Protein AF-A0AAN9MLD8-F1 (afdb_monomer_lite)

Secondary structure (DSSP, 8-state):
--SSHHHHHHHHHHHHHHHHHHHHHHHHHHHHHHHHH-----S-HHHHHHHHHHHHHHHHHHHHHHHHHHHHH-PPPP----SS-HHHHHHHHHHTTSSPPBPPPPPPTT---TT-B-TTBTT-BSS-GGG-HHHHHHHHHHHHTTSEEEEEETTEEEEEE----------

Radius of gyration: 42.46 Å; chains: 1; bounding box: 54×68×129 Å

Foldseek 3Di:
DPPPPVVVCCVVVVVVVVVVVVVVVVVVVVVVVVVVVPPPPPPPVVVVVVVVVVVVVVVVVVVVVVVVVCVVPPDPDDFDPDPDALVVCVVVCVVLVLDDQAEADPADPPADDPPADAPSYPDDRHHHVSPDPVSRVSVRVCVVVVQKDWDDDPSDIDIDGNRPDDPPDDD

pLDDT: mean 73.94, std 15.04, range [36.75, 95.88]

Organism: Phaseolus coccineus (NCBI:txid3886)

Structure (mmCIF, N/CA/C/O backbone):
data_AF-A0AAN9MLD8-F1
#
_entry.id   AF-A0AAN9MLD8-F1
#
loop_
_atom_site.group_PDB
_atom_site.id
_atom_site.type_symbol
_atom_site.label_atom_id
_atom_site.label_alt_id
_atom_site.label_comp_id
_atom_site.label_asym_id
_atom_site.label_entity_id
_atom_site.label_seq_id
_atom_site.pdbx_PDB_ins_code
_atom_site.Cartn_x
_atom_site.Cartn_y
_atom_site.Cartn_z
_atom_site.occupancy
_atom_site.B_iso_or_equiv
_atom_site.auth_seq_id
_atom_site.auth_comp_id
_atom_site.auth_asym_id
_atom_site.auth_atom_id
_atom_site.pdbx_PDB_model_num
ATOM 1 N N . MET A 1 1 ? -28.251 55.710 101.384 1.00 49.69 1 MET A N 1
ATOM 2 C CA . MET A 1 1 ? -29.111 54.601 100.917 1.00 49.69 1 MET A CA 1
ATOM 3 C C . MET A 1 1 ? -29.016 54.533 99.398 1.00 49.69 1 MET A C 1
ATOM 5 O O . MET A 1 1 ? -29.785 55.207 98.745 1.00 49.69 1 MET A O 1
ATOM 9 N N . ASN A 1 2 ? -28.018 53.836 98.846 1.00 53.38 2 ASN A N 1
ATOM 10 C CA . ASN A 1 2 ? -27.862 53.599 97.397 1.00 53.38 2 ASN A CA 1
ATOM 11 C C . ASN A 1 2 ? -26.920 52.397 97.160 1.00 53.38 2 ASN A C 1
ATOM 13 O O . ASN A 1 2 ? -25.952 52.487 96.426 1.00 53.38 2 ASN A O 1
ATOM 17 N N . GLN A 1 3 ? -27.158 51.279 97.856 1.00 56.38 3 GLN A N 1
ATOM 18 C CA . GLN A 1 3 ? -26.437 50.011 97.617 1.00 56.38 3 GLN A CA 1
ATOM 19 C C . GLN A 1 3 ? -27.383 48.848 97.260 1.00 56.38 3 GLN A C 1
ATOM 21 O O . GLN A 1 3 ? -26.958 47.704 97.172 1.00 56.38 3 GLN A O 1
ATOM 26 N N . GLY A 1 4 ? -28.680 49.123 97.063 1.00 54.88 4 GLY A N 1
ATOM 27 C CA . GLY A 1 4 ? -29.682 48.096 96.744 1.00 54.88 4 GLY A CA 1
ATOM 28 C C . GLY A 1 4 ? -29.992 47.941 95.251 1.00 54.88 4 GLY A C 1
ATOM 29 O O . GLY A 1 4 ? -30.454 46.884 94.838 1.00 54.88 4 GLY A O 1
ATOM 30 N N . TRP A 1 5 ? -29.739 48.970 94.435 1.00 48.94 5 TRP A N 1
ATOM 31 C CA . TRP A 1 5 ? -30.163 48.991 93.028 1.00 48.94 5 TRP A CA 1
ATOM 32 C C . TRP A 1 5 ? -29.147 48.349 92.067 1.00 48.94 5 TRP A C 1
ATOM 34 O O . TRP A 1 5 ? -29.565 47.692 91.113 1.00 48.94 5 TRP A O 1
ATOM 44 N N . ASP A 1 6 ? -27.841 48.426 92.351 1.00 53.59 6 ASP A N 1
ATOM 45 C CA . ASP A 1 6 ? -26.799 47.816 91.503 1.00 53.59 6 ASP A CA 1
ATOM 46 C C . ASP A 1 6 ? -26.827 46.277 91.537 1.00 53.59 6 ASP A C 1
ATOM 48 O O . ASP A 1 6 ? -26.576 45.614 90.528 1.00 53.59 6 ASP A O 1
ATOM 52 N N . ALA A 1 7 ? -27.209 45.683 92.674 1.00 56.69 7 ALA A N 1
ATOM 53 C CA . ALA A 1 7 ? -27.308 44.231 92.821 1.00 56.69 7 ALA A CA 1
ATOM 54 C C . ALA A 1 7 ? -28.485 43.633 92.025 1.00 56.69 7 ALA A C 1
ATOM 56 O O . ALA A 1 7 ? -28.366 42.550 91.451 1.00 56.69 7 ALA A O 1
ATOM 57 N N . ILE A 1 8 ? -29.615 44.343 91.938 1.00 53.41 8 ILE A N 1
ATOM 58 C CA . ILE A 1 8 ? -30.817 43.862 91.239 1.00 53.41 8 ILE A CA 1
ATOM 59 C C . ILE A 1 8 ? -30.637 43.961 89.719 1.00 53.41 8 ILE A C 1
ATOM 61 O O . ILE A 1 8 ? -30.944 43.007 89.006 1.00 53.41 8 ILE A O 1
ATOM 65 N N . VAL A 1 9 ? -30.071 45.067 89.219 1.00 54.38 9 VAL A N 1
ATOM 66 C CA . VAL A 1 9 ? -29.782 45.247 87.784 1.00 54.38 9 VAL A CA 1
ATOM 67 C C . VAL A 1 9 ? -28.763 44.211 87.302 1.00 54.38 9 VAL A C 1
ATOM 69 O O . VAL A 1 9 ? -28.989 43.569 86.278 1.00 54.38 9 VAL A O 1
ATOM 72 N N . THR A 1 10 ? -27.701 43.959 88.074 1.00 56.19 10 THR A N 1
ATOM 73 C CA . THR A 1 10 ? -26.685 42.950 87.722 1.00 56.19 10 THR A CA 1
ATOM 74 C C . THR A 1 10 ? -27.263 41.531 87.701 1.00 56.19 10 THR A C 1
ATOM 76 O O . THR A 1 10 ? -26.933 40.746 86.815 1.00 56.19 10 THR A O 1
ATOM 79 N N . THR A 1 11 ? -28.175 41.198 88.621 1.00 56.38 11 THR A N 1
ATOM 80 C CA . THR A 1 11 ? -28.759 39.848 88.710 1.00 56.38 11 THR A CA 1
ATOM 81 C C . THR A 1 11 ? -29.800 39.589 87.617 1.00 56.38 11 THR A C 1
ATOM 83 O O . THR A 1 11 ? -29.796 38.518 87.017 1.00 56.38 11 THR A O 1
ATOM 86 N N . VAL A 1 12 ? -30.670 40.558 87.311 1.00 55.00 12 VAL A N 1
ATOM 87 C CA . VAL A 1 12 ? -31.735 40.383 86.304 1.00 55.00 12 VAL A CA 1
ATOM 88 C C . VAL A 1 12 ? -31.171 40.440 84.880 1.00 55.00 12 VAL A C 1
ATOM 90 O O . VAL A 1 12 ? -31.425 39.527 84.095 1.00 55.00 12 VAL A O 1
ATOM 93 N N . PHE A 1 13 ? -30.332 41.434 84.552 1.00 45.28 13 PHE A N 1
ATOM 94 C CA . PHE A 1 13 ? -29.684 41.495 83.233 1.00 45.28 13 PHE A CA 1
ATOM 95 C C . PHE A 1 13 ? -28.617 40.406 83.058 1.00 45.28 13 PHE A C 1
ATOM 97 O O . PHE A 1 13 ? -28.445 39.904 81.948 1.00 45.28 13 PHE A O 1
ATOM 104 N N . GLY A 1 14 ? -27.941 39.995 84.137 1.00 54.47 14 GLY A N 1
ATOM 105 C CA . GLY A 1 14 ? -27.007 38.869 84.139 1.00 54.47 14 GLY A CA 1
ATOM 106 C C . GLY A 1 14 ? -27.701 37.531 83.889 1.00 54.47 14 GLY A C 1
ATOM 107 O O . GLY A 1 14 ? -27.236 36.768 83.053 1.00 54.47 14 GLY A O 1
ATOM 108 N N . ALA A 1 15 ? -28.850 37.267 84.522 1.00 57.97 15 ALA A N 1
ATOM 109 C CA . ALA A 1 15 ? -29.620 36.038 84.306 1.00 57.97 15 ALA A CA 1
ATOM 110 C C . ALA A 1 15 ? -30.258 35.973 82.909 1.00 57.97 15 ALA A C 1
ATOM 112 O O . ALA A 1 15 ? -30.239 34.912 82.284 1.00 57.97 15 ALA A O 1
ATOM 113 N N . ASP A 1 16 ? -30.770 37.093 82.384 1.00 58.69 16 ASP A N 1
ATOM 114 C CA . ASP A 1 16 ? -31.276 37.162 81.007 1.00 58.69 16 ASP A CA 1
ATOM 115 C C . ASP A 1 16 ? -30.152 37.036 79.975 1.00 58.69 16 ASP A C 1
ATOM 117 O O . ASP A 1 16 ? -30.334 36.373 78.954 1.00 58.69 16 ASP A O 1
ATOM 121 N N . SER A 1 17 ? -28.983 37.626 80.236 1.00 58.97 17 SER A N 1
ATOM 122 C CA . SER A 1 17 ? -27.790 37.462 79.399 1.00 58.97 17 SER A CA 1
ATOM 123 C C . SER A 1 17 ? -27.308 36.014 79.419 1.00 58.97 17 SER A C 1
ATOM 125 O O . SER A 1 17 ? -27.111 35.415 78.368 1.00 58.97 17 SER A O 1
ATOM 127 N N . GLN A 1 18 ? -27.234 35.396 80.597 1.00 64.75 18 GLN A N 1
ATOM 128 C CA . GLN A 1 18 ? -26.778 34.020 80.765 1.00 64.75 18 GLN A CA 1
ATOM 129 C C . GLN A 1 18 ? -27.766 33.007 80.177 1.00 64.75 18 GLN A C 1
ATOM 131 O O . GLN A 1 18 ? -27.347 32.034 79.560 1.00 64.75 18 GLN A O 1
ATOM 136 N N . ARG A 1 19 ? -29.075 33.272 80.262 1.00 66.31 19 ARG A N 1
ATOM 137 C CA . ARG A 1 19 ? -30.120 32.478 79.602 1.00 66.31 19 ARG A CA 1
ATOM 138 C C . ARG A 1 19 ? -30.110 32.654 78.082 1.00 66.31 19 ARG A C 1
ATOM 140 O O . ARG A 1 19 ? -30.351 31.688 77.364 1.00 66.31 19 ARG A O 1
ATOM 147 N N . LYS A 1 20 ? -29.844 33.862 77.574 1.00 64.38 20 LYS A N 1
ATOM 148 C CA . LYS A 1 20 ? -29.650 34.099 76.133 1.00 64.38 20 LYS A CA 1
ATOM 149 C C . LYS A 1 20 ? -28.375 33.423 75.629 1.00 64.38 20 LYS A C 1
ATOM 151 O O . LYS A 1 20 ? -28.407 32.862 74.543 1.00 64.38 20 LYS A O 1
ATOM 156 N N . ASN A 1 21 ? -27.314 33.409 76.434 1.00 69.50 21 ASN A N 1
ATOM 157 C CA . ASN A 1 21 ? -26.050 32.761 76.101 1.00 69.50 21 ASN A CA 1
ATOM 158 C C . ASN A 1 21 ? -26.176 31.228 76.124 1.00 69.50 21 ASN A C 1
ATOM 160 O O . ASN A 1 21 ? -25.770 30.580 75.171 1.00 69.50 21 ASN A O 1
ATOM 164 N N . GLN A 1 22 ? -26.864 30.657 77.121 1.00 75.75 22 GLN A N 1
ATOM 165 C CA . GLN A 1 22 ? -27.192 29.224 77.148 1.00 75.75 22 GLN A CA 1
ATOM 166 C C . GLN A 1 22 ? -28.063 28.806 75.961 1.00 75.75 22 GLN A C 1
ATOM 168 O O . GLN A 1 22 ? -27.813 27.774 75.351 1.00 75.75 22 GLN A O 1
ATOM 173 N N . LYS A 1 23 ? -29.062 29.618 75.588 1.00 78.06 23 LYS A N 1
ATOM 174 C CA . LYS A 1 23 ? -29.862 29.356 74.382 1.00 78.06 23 LYS A CA 1
ATOM 175 C C . LYS A 1 23 ? -29.041 29.474 73.100 1.00 78.06 23 LYS A C 1
ATOM 177 O O . LYS A 1 23 ? -29.313 28.743 72.156 1.00 78.06 23 LYS A O 1
ATOM 182 N N . ALA A 1 24 ? -28.073 30.386 73.046 1.00 74.12 24 ALA A N 1
ATOM 183 C CA . ALA A 1 24 ? -27.181 30.523 71.900 1.00 74.12 24 ALA A CA 1
ATOM 184 C C . ALA A 1 24 ? -26.252 29.306 71.770 1.00 74.12 24 ALA A C 1
ATOM 186 O O . ALA A 1 24 ? -26.129 28.773 70.673 1.00 74.12 24 ALA A O 1
ATOM 187 N N . GLU A 1 25 ? -25.691 28.812 72.877 1.00 79.00 25 GLU A N 1
ATOM 188 C CA . GLU A 1 25 ? -24.897 27.575 72.898 1.00 79.00 25 GLU A CA 1
ATOM 189 C C . GLU A 1 25 ? -25.737 26.341 72.545 1.00 79.00 25 GLU A C 1
ATOM 191 O O . GLU A 1 25 ? -25.277 25.479 71.805 1.00 79.00 25 GLU A O 1
ATOM 196 N N . GLU A 1 26 ? -26.986 26.256 73.011 1.00 81.50 26 GLU A N 1
ATOM 197 C CA . GLU A 1 26 ? -27.892 25.151 72.676 1.00 81.50 26 GLU A CA 1
ATOM 198 C C . GLU A 1 26 ? -28.278 25.167 71.191 1.00 81.50 26 GLU A C 1
ATOM 200 O O . GLU A 1 26 ? -28.236 24.134 70.529 1.00 81.50 26 GLU A O 1
ATOM 205 N N . VAL A 1 27 ? -28.578 26.344 70.632 1.00 77.94 27 VAL A N 1
ATOM 206 C CA . VAL A 1 27 ? -28.820 26.499 69.191 1.00 77.94 27 VAL A CA 1
ATOM 207 C C . VAL A 1 27 ? -27.561 26.177 68.392 1.00 77.94 27 VAL A C 1
ATOM 209 O O . VAL A 1 27 ? -27.664 25.515 67.366 1.00 77.94 27 VAL A O 1
ATOM 212 N N . GLN A 1 28 ? -26.379 26.581 68.859 1.00 77.44 28 GLN A N 1
ATOM 213 C CA . GLN A 1 28 ? -25.117 26.253 68.203 1.00 77.44 28 GLN A CA 1
ATOM 214 C C . GLN A 1 28 ? -24.851 24.744 68.222 1.00 77.44 28 GLN A C 1
ATOM 216 O O . GLN A 1 28 ? -24.505 24.181 67.189 1.00 77.44 28 GLN A O 1
ATOM 221 N N . LYS A 1 29 ? -25.140 24.068 69.337 1.00 81.19 29 LYS A N 1
ATOM 222 C CA . LYS A 1 29 ? -25.049 22.611 69.444 1.00 81.19 29 LYS A CA 1
ATOM 223 C C . LYS A 1 29 ? -26.051 21.895 68.533 1.00 81.19 29 LYS A C 1
ATOM 225 O O . LYS A 1 29 ? -25.688 20.922 67.888 1.00 81.19 29 LYS A O 1
ATOM 230 N N . ILE A 1 30 ? -27.283 22.400 68.415 1.00 76.31 30 ILE A N 1
ATOM 231 C CA . ILE A 1 30 ? -28.292 21.869 67.481 1.00 76.31 30 ILE A CA 1
ATOM 232 C C . ILE A 1 30 ? -27.863 22.094 66.025 1.00 76.31 30 ILE A C 1
ATOM 234 O O . ILE A 1 30 ? -28.086 21.229 65.184 1.00 76.31 30 ILE A O 1
ATOM 238 N N . LEU A 1 31 ? -27.247 23.236 65.705 1.00 70.94 31 LEU A N 1
ATOM 239 C CA . LEU A 1 31 ? -26.716 23.519 64.370 1.00 70.94 31 LEU A CA 1
ATOM 240 C C . LEU A 1 31 ? -25.505 22.636 64.041 1.00 70.94 31 LEU A C 1
ATOM 242 O O . LEU A 1 31 ? -25.402 22.186 62.907 1.00 70.94 31 LEU A O 1
ATOM 246 N N . GLU A 1 32 ? -24.640 22.342 65.014 1.00 72.88 32 GLU A N 1
ATOM 247 C CA . GLU A 1 32 ? -23.503 21.422 64.874 1.00 72.88 32 GLU A CA 1
ATOM 248 C C . GLU A 1 32 ? -23.957 19.953 64.766 1.00 72.88 32 GLU A C 1
ATOM 250 O O . GLU A 1 32 ? -23.459 19.223 63.912 1.00 72.88 32 GLU A O 1
ATOM 255 N N . GLU A 1 33 ? -24.956 1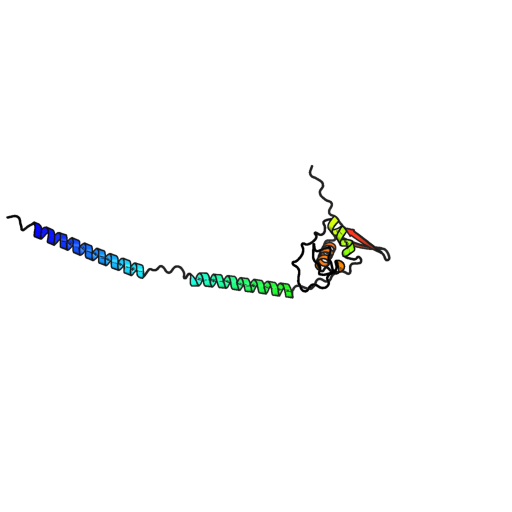9.523 65.545 1.00 70.25 33 GLU A N 1
ATOM 256 C CA . GLU A 1 33 ? -25.574 18.190 65.435 1.00 70.25 33 GLU A CA 1
ATOM 257 C C . GLU A 1 33 ? -26.316 18.019 64.099 1.00 70.25 33 GLU A C 1
ATOM 259 O O . GLU A 1 33 ? -26.250 16.956 63.480 1.00 70.25 33 GLU A O 1
ATOM 264 N N . ARG A 1 34 ? -26.966 19.080 63.601 1.00 62.59 34 ARG A N 1
ATOM 265 C CA . ARG A 1 34 ? -27.625 19.085 62.288 1.00 62.59 34 ARG A CA 1
ATOM 266 C C . ARG A 1 34 ? -26.606 19.113 61.145 1.00 62.59 34 ARG A C 1
ATOM 268 O O . ARG A 1 34 ? -26.758 18.345 60.199 1.00 62.59 34 ARG A O 1
ATOM 275 N N . ALA A 1 35 ? -25.521 19.879 61.285 1.00 58.91 35 ALA A N 1
ATOM 276 C CA . ALA A 1 35 ? -24.390 19.890 60.355 1.00 58.91 35 ALA A CA 1
ATOM 277 C C . ALA A 1 35 ? -23.627 18.552 60.318 1.00 58.91 35 ALA A C 1
ATOM 279 O O . ALA A 1 35 ? -23.115 18.187 59.267 1.00 58.91 35 ALA A O 1
ATOM 280 N N . GLY A 1 36 ? -23.600 17.791 61.419 1.00 52.53 36 GLY A N 1
ATOM 281 C CA . GLY A 1 36 ? -23.056 16.427 61.453 1.00 52.53 36 GLY A CA 1
ATOM 282 C C . GLY A 1 36 ? -23.973 15.363 60.832 1.00 52.53 36 GLY A C 1
ATOM 283 O O . GLY A 1 36 ? -23.508 14.276 60.502 1.00 52.53 36 GLY A O 1
ATOM 284 N N . SER A 1 37 ? -25.267 15.661 60.662 1.00 53.59 37 SER A N 1
ATOM 285 C CA . SER A 1 37 ? -26.247 14.765 60.020 1.00 53.59 37 SER A CA 1
ATOM 286 C C . SER A 1 37 ? -26.522 15.090 58.547 1.00 53.59 37 SER A C 1
ATOM 288 O O . SER A 1 37 ? -27.076 14.265 57.825 1.00 53.59 37 SER A O 1
ATOM 290 N N . GLU A 1 38 ? -26.104 16.272 58.097 1.00 55.81 38 GLU A N 1
ATOM 291 C CA . GLU A 1 38 ? -26.134 16.715 56.705 1.00 55.81 38 GLU A CA 1
ATOM 292 C C . GLU A 1 38 ? -24.697 16.855 56.183 1.00 55.81 38 GLU A C 1
ATOM 294 O O . GLU A 1 38 ? -24.333 17.856 55.564 1.00 55.81 38 GLU A O 1
ATOM 299 N N . GLU A 1 39 ? -23.869 15.819 56.374 1.00 49.69 39 GLU A N 1
ATOM 300 C CA . GLU A 1 39 ? -22.843 15.542 55.372 1.00 49.69 39 GLU A CA 1
ATOM 301 C C . GLU A 1 39 ? -23.619 15.218 54.101 1.00 49.69 39 GLU A C 1
ATOM 303 O O . GLU A 1 39 ? -24.139 14.115 53.924 1.00 49.69 39 GLU A O 1
ATOM 308 N N . ALA A 1 40 ? -23.824 16.255 53.287 1.00 47.81 40 ALA A N 1
ATOM 309 C CA . ALA A 1 40 ? -24.407 16.148 51.973 1.00 47.81 40 ALA A CA 1
ATOM 310 C C . ALA A 1 40 ? -23.727 14.959 51.306 1.00 47.81 40 ALA A C 1
ATOM 312 O O . ALA A 1 40 ? -22.534 15.023 51.005 1.00 47.81 40 ALA A O 1
ATOM 313 N N . ALA A 1 41 ? -24.475 13.868 51.137 1.00 49.00 41 ALA A N 1
ATOM 314 C CA . ALA A 1 41 ? -24.072 12.766 50.299 1.00 49.00 41 ALA A CA 1
ATOM 315 C C . ALA A 1 41 ? -23.897 13.368 48.904 1.00 49.00 41 ALA A C 1
ATOM 317 O O . ALA A 1 41 ? -24.836 13.456 48.111 1.00 49.00 41 ALA A O 1
ATOM 318 N N . ALA A 1 42 ? -22.686 13.864 48.634 1.00 51.78 42 ALA A N 1
ATOM 319 C CA . ALA A 1 42 ? -22.176 14.014 47.294 1.00 51.78 42 ALA A CA 1
ATOM 320 C C . ALA A 1 42 ? -22.539 12.699 46.602 1.00 51.78 42 ALA A C 1
ATOM 322 O O . ALA A 1 42 ? -22.336 11.653 47.231 1.00 51.78 42 ALA A O 1
ATOM 323 N N . PRO A 1 43 ? -23.145 12.731 45.398 1.00 54.09 43 PRO A N 1
ATOM 324 C CA . PRO A 1 43 ? -23.524 11.503 44.709 1.00 54.09 43 PRO A CA 1
ATOM 325 C C . PRO A 1 43 ? -22.321 10.579 44.791 1.00 54.09 43 PRO A C 1
ATOM 327 O O . PRO A 1 43 ? -21.235 11.024 44.410 1.00 54.09 43 PRO A O 1
ATOM 330 N N . ASP A 1 44 ? -22.509 9.415 45.426 1.00 58.03 44 ASP A N 1
ATOM 331 C CA . ASP A 1 44 ? -21.425 8.572 45.918 1.00 58.03 44 ASP A CA 1
ATOM 332 C C . ASP A 1 44 ? -20.332 8.520 44.849 1.00 58.03 44 ASP A C 1
ATOM 334 O O . ASP A 1 44 ? -20.519 7.960 43.766 1.00 58.03 44 ASP A O 1
ATOM 338 N N . GLN A 1 45 ? -19.218 9.223 45.094 1.00 59.97 45 GLN A N 1
ATOM 339 C CA . GLN A 1 45 ? -18.153 9.352 44.099 1.00 59.97 45 GLN A CA 1
ATOM 340 C C . GLN A 1 45 ? -17.621 7.965 43.728 1.00 59.97 45 GLN A C 1
ATOM 342 O O . GLN A 1 45 ? -17.087 7.782 42.631 1.00 59.97 45 GLN A O 1
ATOM 347 N N . SER A 1 46 ? -17.815 6.976 44.608 1.00 72.12 46 SER A N 1
ATOM 348 C CA . SER A 1 46 ? -17.549 5.572 44.337 1.00 72.12 46 SER A CA 1
ATOM 349 C C . SER A 1 46 ? -18.423 5.026 43.198 1.00 72.12 46 SER A C 1
ATOM 351 O O . SER A 1 46 ? -17.879 4.417 42.280 1.00 72.12 46 SER A O 1
ATOM 353 N N . GLU A 1 47 ? -19.725 5.330 43.151 1.00 81.25 47 GLU A N 1
ATOM 354 C CA . GLU A 1 47 ? -20.629 4.844 42.101 1.00 81.25 47 GLU A CA 1
ATOM 355 C C . GLU A 1 47 ? -20.348 5.487 40.742 1.00 81.25 47 GLU A C 1
ATOM 357 O O . GLU A 1 47 ? -20.286 4.791 39.725 1.00 81.25 47 GLU A O 1
ATOM 362 N N . LEU A 1 48 ? -20.108 6.802 40.695 1.00 83.94 48 LEU A N 1
ATOM 363 C CA . LEU A 1 48 ? -19.790 7.474 39.430 1.00 83.94 48 LEU A CA 1
ATOM 364 C C . LEU A 1 48 ? -18.454 6.982 38.858 1.00 83.94 48 LEU A C 1
ATOM 366 O O . LEU A 1 48 ? -18.340 6.713 37.660 1.00 83.94 48 LEU A O 1
ATOM 370 N N . THR A 1 49 ? -17.442 6.819 39.713 1.00 84.25 49 THR A N 1
ATOM 371 C CA . THR A 1 49 ? -16.138 6.290 39.290 1.00 84.25 49 THR A CA 1
ATOM 372 C C . THR A 1 49 ? -16.205 4.808 38.919 1.00 84.25 49 THR A C 1
ATOM 374 O O . THR A 1 49 ? -15.505 4.384 37.994 1.00 84.25 49 THR A O 1
ATOM 377 N N . HIS A 1 50 ? -17.073 4.031 39.571 1.00 88.38 50 HIS A N 1
ATOM 378 C CA . HIS A 1 50 ? -17.360 2.646 39.215 1.00 88.38 50 HIS A CA 1
ATOM 379 C C . HIS A 1 50 ? -17.973 2.549 37.813 1.00 88.38 50 HIS A C 1
ATOM 381 O O . HIS A 1 50 ? -17.413 1.870 36.952 1.00 88.38 50 HIS A O 1
ATOM 387 N N . MET A 1 51 ? -19.028 3.319 37.535 1.00 86.94 51 MET A N 1
ATOM 388 C CA . MET A 1 51 ? -19.673 3.357 36.216 1.00 86.94 51 MET A CA 1
ATOM 389 C C . MET A 1 51 ? -18.719 3.823 35.105 1.00 86.94 51 MET A C 1
ATOM 391 O O . MET A 1 51 ? -18.722 3.281 33.998 1.00 86.94 51 MET A O 1
ATOM 395 N N . MET A 1 52 ? -17.845 4.798 35.382 1.00 89.50 52 MET A N 1
ATOM 396 C CA . MET A 1 52 ? -16.822 5.228 34.418 1.00 89.50 52 MET A CA 1
ATOM 397 C C . MET A 1 52 ? -15.808 4.119 34.105 1.00 89.50 52 MET A C 1
ATOM 399 O O . MET A 1 52 ? -15.395 3.967 32.952 1.00 89.50 52 MET A O 1
ATOM 403 N N . ARG A 1 53 ? -15.413 3.325 35.107 1.00 93.50 53 ARG A N 1
ATOM 404 C CA . ARG A 1 53 ? -14.518 2.176 34.916 1.00 93.50 53 ARG A CA 1
ATOM 405 C C . ARG A 1 53 ? -15.196 1.072 34.109 1.00 93.50 53 ARG A C 1
ATOM 407 O O . ARG A 1 53 ? -14.555 0.503 33.228 1.00 93.50 53 ARG A O 1
ATOM 414 N N . GLU A 1 54 ? -16.475 0.810 34.362 1.00 94.38 54 GLU A N 1
ATOM 415 C CA . GLU A 1 54 ? -17.271 -0.148 33.591 1.00 94.38 54 GLU A CA 1
ATOM 416 C C . GLU A 1 54 ? -17.396 0.268 32.124 1.00 94.38 54 GLU A C 1
ATOM 418 O O . GLU A 1 54 ? -17.168 -0.556 31.242 1.00 94.38 54 GLU A O 1
ATOM 423 N N . LEU A 1 55 ? -17.665 1.546 31.836 1.00 93.38 55 LEU A N 1
ATOM 424 C CA . LEU A 1 55 ? -17.694 2.060 30.463 1.00 93.38 55 LEU A CA 1
ATOM 425 C C . LEU A 1 55 ? -16.345 1.902 29.758 1.00 93.38 55 LEU A C 1
ATOM 427 O O . LEU A 1 55 ? -16.307 1.497 28.596 1.00 93.38 55 LEU A O 1
ATOM 431 N N . GLU A 1 56 ? -15.234 2.181 30.443 1.00 94.88 56 GLU A N 1
ATOM 432 C CA . GLU A 1 56 ? -13.902 1.999 29.858 1.00 94.88 56 GLU A CA 1
ATOM 433 C C . GLU A 1 56 ? -13.580 0.509 29.650 1.00 94.88 56 GLU A C 1
ATOM 435 O O . GLU A 1 56 ? -12.985 0.134 28.637 1.00 94.88 56 GLU A O 1
ATOM 440 N N . GLN A 1 57 ? -14.047 -0.366 30.544 1.00 95.75 57 GLN A N 1
ATOM 441 C CA . GLN A 1 57 ? -13.934 -1.814 30.395 1.00 95.75 57 GLN A CA 1
ATOM 442 C C . GLN A 1 57 ? -14.766 -2.332 29.216 1.00 95.75 57 GLN A C 1
ATOM 444 O O . GLN A 1 57 ? -14.242 -3.079 28.390 1.00 95.75 57 GLN A O 1
ATOM 449 N N . LEU A 1 58 ? -16.019 -1.894 29.077 1.00 94.12 58 LEU A N 1
ATOM 450 C CA . LEU A 1 58 ? -16.891 -2.207 27.941 1.00 94.12 58 LEU A CA 1
ATOM 451 C C . LEU A 1 58 ? -16.323 -1.663 26.629 1.00 94.12 58 LEU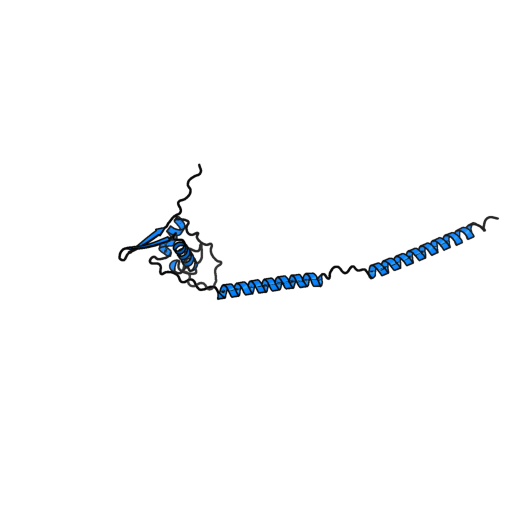 A C 1
ATOM 453 O O . LEU A 1 58 ? -16.342 -2.350 25.611 1.00 94.12 58 LEU A O 1
ATOM 457 N N . LYS A 1 59 ? -15.740 -0.464 26.636 1.00 95.19 59 LYS A N 1
ATOM 458 C CA . LYS A 1 59 ? -15.030 0.101 25.483 1.00 95.19 59 LYS A CA 1
ATOM 459 C C . LYS A 1 59 ? -13.789 -0.719 25.128 1.00 95.19 59 LYS A C 1
ATOM 461 O O . LYS A 1 59 ? -13.532 -0.957 23.947 1.00 95.19 59 LYS A O 1
ATOM 466 N N . GLY A 1 60 ? -13.046 -1.194 26.127 1.00 95.88 60 GLY A N 1
ATOM 467 C CA . GLY A 1 60 ? -11.930 -2.122 25.952 1.00 95.88 60 GLY A CA 1
ATOM 468 C C . GLY A 1 60 ? -12.377 -3.454 25.346 1.00 95.88 60 GLY A C 1
ATOM 469 O O . GLY A 1 60 ? -11.793 -3.913 24.363 1.00 95.88 60 GLY A O 1
ATOM 470 N N . GLN A 1 61 ? -13.464 -4.029 25.864 1.00 91.69 61 GLN A N 1
ATOM 471 C CA . GLN A 1 61 ? -14.084 -5.243 25.333 1.00 91.69 61 GLN A CA 1
ATOM 472 C C . GLN A 1 61 ? -14.566 -5.043 23.896 1.00 91.69 61 GLN A C 1
ATOM 474 O O . GLN A 1 61 ? -14.270 -5.867 23.035 1.00 91.69 61 GLN A O 1
ATOM 479 N N . MET A 1 62 ? -15.226 -3.924 23.605 1.00 94.94 62 MET A N 1
ATOM 480 C CA . MET A 1 62 ? -15.690 -3.581 22.264 1.00 94.94 62 MET A CA 1
ATOM 481 C C . MET A 1 62 ? -14.516 -3.409 21.298 1.00 94.94 62 MET A C 1
ATOM 483 O O . MET A 1 62 ? -14.550 -3.932 20.189 1.00 94.94 62 MET A O 1
ATOM 487 N N . LYS A 1 63 ? -13.426 -2.758 21.718 1.00 94.31 63 LYS A N 1
ATOM 488 C CA . LYS A 1 63 ? -12.201 -2.638 20.916 1.00 94.31 63 LYS A CA 1
ATOM 489 C C . LYS A 1 63 ? -11.588 -4.006 20.610 1.00 94.31 63 LYS A C 1
ATOM 491 O O . LYS A 1 63 ? -11.197 -4.254 19.470 1.00 94.31 63 LYS A O 1
ATOM 496 N N . MET A 1 64 ? -11.535 -4.896 21.600 1.00 92.81 64 MET A N 1
ATOM 497 C CA . MET A 1 64 ? -11.035 -6.261 21.430 1.00 92.81 64 MET A CA 1
ATOM 498 C C . MET A 1 64 ? -11.947 -7.086 20.510 1.00 92.81 64 MET A C 1
ATOM 500 O O . MET A 1 64 ? -11.457 -7.770 19.614 1.00 92.81 64 MET A O 1
ATOM 504 N N . MET A 1 65 ? -13.268 -6.962 20.658 1.00 92.00 65 MET A N 1
ATOM 505 C CA . MET A 1 65 ? -14.252 -7.616 19.794 1.00 92.00 65 MET A CA 1
ATOM 506 C C . MET A 1 65 ? -14.149 -7.113 18.349 1.00 92.00 65 MET A C 1
ATOM 508 O O . MET A 1 65 ? -14.097 -7.922 17.429 1.00 92.00 65 MET A O 1
ATOM 512 N N . VAL A 1 66 ? -14.030 -5.802 18.126 1.00 93.06 66 VAL A N 1
ATOM 513 C CA . VAL A 1 66 ? -13.827 -5.224 16.787 1.00 93.06 66 VAL A CA 1
ATOM 514 C C . VAL A 1 66 ? -12.524 -5.724 16.164 1.00 93.06 66 VAL A C 1
ATOM 516 O O . VAL A 1 66 ? -12.507 -6.056 14.981 1.00 93.06 66 VAL A O 1
ATOM 519 N N . GLN A 1 67 ? -11.436 -5.835 16.930 1.00 86.50 67 GLN A N 1
ATOM 520 C CA . GLN A 1 67 ? -10.172 -6.392 16.435 1.00 86.50 67 GLN A CA 1
ATOM 521 C C . GLN A 1 67 ? -10.300 -7.867 16.045 1.00 86.50 67 GLN A C 1
ATOM 523 O O . GLN A 1 67 ? -9.836 -8.248 14.970 1.00 86.50 67 GLN A O 1
ATOM 528 N N . LEU A 1 68 ? -10.959 -8.675 16.879 1.00 88.88 68 LEU A N 1
ATOM 529 C CA . LEU A 1 68 ? -11.232 -10.085 16.610 1.00 88.88 68 LEU A CA 1
AT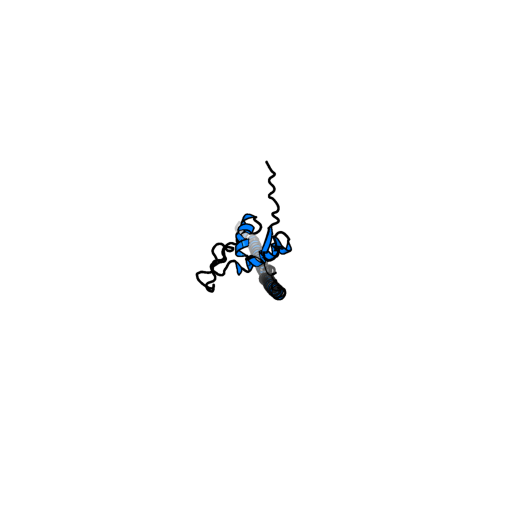OM 530 C C . LEU A 1 68 ? -12.089 -10.244 15.344 1.00 88.88 68 LEU A C 1
ATOM 532 O O . LEU A 1 68 ? -11.729 -11.001 14.446 1.00 88.88 68 LEU A O 1
ATOM 536 N N . MET A 1 69 ? -13.169 -9.469 15.231 1.00 86.31 69 MET A N 1
ATOM 537 C CA . MET A 1 69 ? -14.049 -9.462 14.060 1.00 86.31 69 MET A CA 1
ATOM 538 C C . MET A 1 69 ? -13.301 -9.012 12.802 1.00 86.31 69 MET A C 1
ATOM 540 O O . MET A 1 69 ? -13.397 -9.652 11.760 1.00 86.31 69 MET A O 1
ATOM 544 N N . THR A 1 70 ? -12.469 -7.974 12.897 1.00 81.69 70 THR A N 1
ATOM 545 C CA . THR A 1 70 ? -11.635 -7.505 11.779 1.00 81.69 70 THR A CA 1
ATOM 546 C C . THR A 1 70 ? -10.600 -8.554 11.364 1.00 81.69 70 THR A C 1
ATOM 548 O O . THR A 1 70 ? -10.292 -8.668 10.180 1.00 81.69 70 THR A O 1
ATOM 551 N N . ALA A 1 71 ? -10.052 -9.324 12.308 1.00 80.00 71 ALA A N 1
ATOM 552 C CA . ALA A 1 71 ? -9.109 -10.402 12.023 1.00 80.00 71 ALA A CA 1
ATOM 553 C C . ALA A 1 71 ? -9.792 -11.610 11.364 1.00 80.00 71 ALA A C 1
ATOM 555 O O . ALA A 1 71 ? -9.252 -12.149 10.403 1.00 80.00 71 ALA A O 1
ATOM 556 N N . MET A 1 72 ? -10.985 -11.991 11.832 1.00 75.62 72 MET A N 1
ATOM 557 C CA . MET A 1 72 ? -11.765 -13.089 11.251 1.00 75.62 72 MET A CA 1
ATOM 558 C C . MET A 1 72 ? -12.321 -12.753 9.861 1.00 75.62 72 MET A C 1
ATOM 560 O O . MET A 1 72 ? -12.380 -13.621 8.997 1.00 75.62 72 MET A O 1
ATOM 564 N N . VAL A 1 73 ? -12.691 -11.491 9.621 1.00 76.81 73 VAL A N 1
ATOM 565 C CA . VAL A 1 73 ? -13.193 -11.015 8.319 1.00 76.81 73 VAL A CA 1
ATOM 566 C C . VAL A 1 73 ? -12.054 -10.682 7.345 1.00 76.81 73 VAL A C 1
ATOM 568 O O . VAL A 1 73 ? -12.278 -10.609 6.136 1.00 76.81 73 VAL A O 1
ATOM 571 N N . LYS A 1 74 ? -10.809 -10.519 7.821 1.00 70.19 74 LYS A N 1
ATOM 572 C CA . LYS A 1 74 ? -9.640 -10.273 6.962 1.00 70.19 74 LYS A CA 1
ATOM 573 C C . LYS A 1 74 ? -9.315 -11.504 6.114 1.00 70.19 74 LYS A C 1
ATOM 575 O O . LYS A 1 74 ? -8.414 -12.283 6.420 1.00 70.19 74 LYS A O 1
ATOM 580 N N . LYS A 1 75 ? -9.990 -11.638 4.972 1.00 67.62 75 LYS A N 1
ATOM 581 C CA . LYS A 1 75 ? -9.529 -12.514 3.897 1.00 67.62 75 LYS A CA 1
ATOM 582 C C . LYS A 1 75 ? -8.161 -12.005 3.437 1.00 67.62 75 LYS A C 1
ATOM 584 O O . LYS A 1 75 ? -7.985 -10.817 3.157 1.00 67.62 75 LYS A O 1
ATOM 589 N N . LYS A 1 76 ? -7.162 -12.891 3.396 1.00 67.38 76 LYS A N 1
ATOM 590 C CA . LYS A 1 76 ? -5.850 -12.563 2.829 1.00 67.38 76 LYS A CA 1
ATOM 591 C C . LYS A 1 76 ? -6.074 -12.174 1.367 1.00 67.38 76 LYS A C 1
ATOM 593 O O . LYS A 1 76 ? -6.626 -12.973 0.618 1.00 67.38 76 LYS A O 1
ATOM 598 N N . ARG A 1 77 ? -5.699 -10.949 0.987 1.00 75.69 77 ARG A N 1
ATOM 599 C CA . ARG A 1 77 ? -5.829 -10.489 -0.401 1.00 75.69 77 ARG A CA 1
ATOM 600 C C . ARG A 1 77 ? -5.029 -11.428 -1.295 1.00 75.69 77 ARG A C 1
ATOM 602 O O . ARG A 1 77 ? -3.844 -11.663 -1.045 1.00 75.69 77 ARG A O 1
ATOM 609 N N . GLU A 1 78 ? -5.705 -11.986 -2.284 1.00 80.19 78 GLU A N 1
ATOM 610 C CA . GLU A 1 78 ? -5.067 -12.680 -3.392 1.00 80.19 78 GLU A CA 1
ATOM 611 C C . GLU A 1 78 ? -4.503 -11.603 -4.320 1.00 80.19 78 GLU A C 1
ATOM 613 O O . GLU A 1 78 ? -5.144 -10.579 -4.546 1.00 80.19 78 GLU A O 1
ATOM 618 N N . PHE A 1 79 ? -3.261 -11.780 -4.758 1.00 80.94 79 PHE A N 1
ATOM 619 C CA . PHE A 1 79 ? -2.597 -10.825 -5.638 1.00 80.94 79 PHE A CA 1
ATOM 620 C C . PHE A 1 79 ? -2.546 -11.411 -7.031 1.00 80.94 79 PHE A C 1
ATOM 622 O O . PHE A 1 79 ? -2.162 -12.578 -7.177 1.00 80.94 79 PHE A O 1
ATOM 629 N N . ASP A 1 80 ? -2.823 -10.581 -8.026 1.00 78.69 80 ASP A N 1
ATOM 630 C CA . ASP A 1 80 ? -2.658 -10.992 -9.407 1.00 78.69 80 ASP A CA 1
ATOM 631 C C . ASP A 1 80 ? -1.176 -11.280 -9.696 1.00 78.69 80 ASP A C 1
ATOM 633 O O . ASP A 1 80 ? -0.282 -10.595 -9.170 1.00 78.69 80 ASP A O 1
ATOM 637 N N . PRO A 1 81 ? -0.871 -12.316 -10.498 1.00 80.88 81 PRO A N 1
ATOM 638 C CA . PRO A 1 81 ? 0.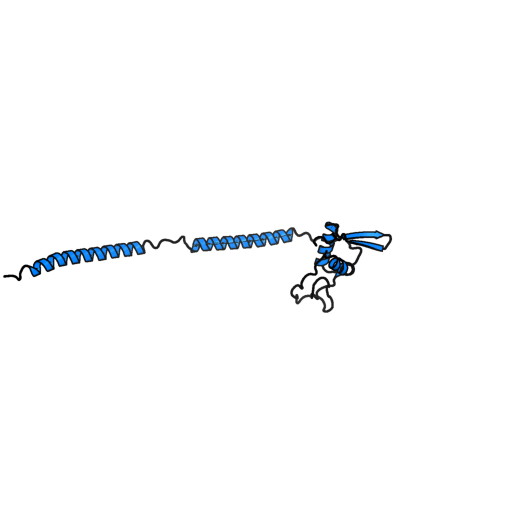495 -12.574 -10.916 1.00 80.88 81 PRO A CA 1
ATOM 639 C C . PRO A 1 81 ? 0.985 -11.386 -11.745 1.00 80.88 81 PRO A C 1
ATOM 641 O O . PRO A 1 81 ? 0.472 -11.100 -12.826 1.00 80.88 81 PRO A O 1
ATOM 644 N N . LEU A 1 82 ? 1.993 -10.685 -11.230 1.00 82.75 82 LEU A N 1
ATOM 645 C CA . LEU A 1 82 ? 2.578 -9.551 -11.929 1.00 82.75 82 LEU A CA 1
ATOM 646 C C . LEU A 1 82 ? 3.499 -10.069 -13.041 1.00 82.75 82 LEU A C 1
ATOM 648 O O . LEU A 1 82 ? 4.434 -10.818 -12.747 1.00 82.75 82 LEU A O 1
ATOM 652 N N . PRO A 1 83 ? 3.300 -9.646 -14.302 1.00 80.19 83 PRO A N 1
ATOM 653 C CA . PRO A 1 83 ? 4.179 -10.042 -15.399 1.00 80.19 83 PRO A CA 1
ATOM 654 C C . PRO A 1 83 ? 5.560 -9.367 -15.308 1.00 80.19 83 PRO A C 1
ATOM 656 O O . PRO A 1 83 ? 6.480 -9.729 -16.037 1.00 80.19 83 PRO A O 1
ATOM 659 N N . ILE A 1 84 ? 5.711 -8.381 -14.413 1.00 83.75 84 ILE A N 1
ATOM 660 C CA . ILE A 1 84 ? 6.928 -7.600 -14.186 1.00 83.75 84 ILE A CA 1
ATOM 661 C C . ILE A 1 84 ? 7.242 -7.581 -12.688 1.00 83.75 84 ILE A C 1
ATOM 663 O O . ILE A 1 84 ? 6.349 -7.478 -11.848 1.00 83.75 84 ILE A O 1
ATOM 667 N N . LEU A 1 85 ? 8.531 -7.665 -12.351 1.00 86.50 85 LEU A N 1
ATOM 668 C CA . LEU A 1 85 ? 9.005 -7.650 -10.969 1.00 86.50 85 LEU A CA 1
ATOM 669 C C . LEU A 1 85 ? 8.689 -6.310 -10.272 1.00 86.50 85 LEU A C 1
ATOM 671 O O . LEU A 1 85 ? 9.013 -5.255 -10.828 1.00 86.50 85 LEU A O 1
ATOM 675 N N . PRO A 1 86 ? 8.157 -6.326 -9.033 1.00 84.44 86 PRO A N 1
ATOM 676 C CA . PRO A 1 86 ? 7.892 -5.113 -8.256 1.00 84.44 86 PRO A CA 1
ATOM 677 C C . PRO A 1 86 ? 9.103 -4.187 -8.110 1.00 84.44 86 PRO A C 1
ATOM 679 O O . PRO A 1 86 ? 8.943 -2.969 -8.144 1.00 84.44 86 PRO A O 1
ATOM 682 N N . SER A 1 87 ? 10.315 -4.742 -7.998 1.00 84.50 87 SER A N 1
ATOM 683 C CA . SER A 1 87 ? 11.551 -3.956 -7.913 1.00 84.50 87 SER A CA 1
ATOM 684 C C . SER A 1 87 ? 11.815 -3.106 -9.154 1.00 84.50 87 SER A C 1
ATOM 686 O O . SER A 1 87 ? 12.381 -2.028 -9.031 1.00 84.50 87 SER A O 1
ATOM 688 N N . ARG A 1 88 ? 11.387 -3.552 -10.343 1.00 86.38 88 ARG A N 1
ATOM 689 C CA . ARG A 1 88 ? 11.554 -2.780 -11.584 1.00 86.38 88 ARG A CA 1
ATOM 690 C C . ARG A 1 88 ? 10.534 -1.654 -11.707 1.00 86.38 88 ARG A C 1
ATOM 692 O O . ARG A 1 88 ? 10.853 -0.625 -12.282 1.00 86.38 88 ARG A O 1
ATOM 699 N N . LEU A 1 89 ? 9.335 -1.845 -11.159 1.00 86.69 89 LEU A N 1
ATOM 700 C CA . LEU A 1 89 ? 8.264 -0.846 -11.200 1.00 86.69 89 LEU A CA 1
ATOM 701 C C . LEU A 1 89 ? 8.448 0.237 -10.131 1.00 86.69 89 LEU A C 1
ATOM 703 O O . LEU A 1 89 ? 8.068 1.385 -10.340 1.00 86.69 89 LEU A O 1
ATOM 707 N N . LEU A 1 90 ? 9.033 -0.117 -8.982 1.00 87.12 90 LEU A N 1
ATOM 708 C CA . LEU A 1 90 ? 9.120 0.757 -7.814 1.00 87.12 90 LEU A CA 1
ATOM 709 C C . LEU A 1 90 ? 9.717 2.153 -8.106 1.00 87.12 90 LEU A C 1
ATOM 711 O O . LEU A 1 90 ? 9.085 3.130 -7.699 1.00 87.12 90 LEU A O 1
ATOM 715 N N . PRO A 1 91 ? 10.859 2.302 -8.809 1.00 86.94 91 PRO A N 1
ATOM 716 C CA . PRO A 1 91 ? 11.438 3.621 -9.068 1.00 86.94 91 PRO A CA 1
ATOM 717 C C . PRO A 1 91 ? 10.502 4.530 -9.871 1.00 86.94 91 PRO A C 1
ATOM 719 O O . PRO A 1 91 ? 10.364 5.710 -9.560 1.00 86.94 91 PRO A O 1
ATOM 722 N N . GLU A 1 92 ? 9.809 3.977 -10.867 1.00 86.25 92 GLU A N 1
ATOM 723 C CA . GLU A 1 92 ? 8.883 4.734 -11.712 1.00 86.25 92 GLU A CA 1
ATOM 724 C C . GLU A 1 92 ? 7.581 5.077 -10.987 1.00 86.25 92 GLU A C 1
ATOM 726 O O . GLU A 1 92 ? 7.050 6.175 -11.157 1.00 86.25 92 GLU A O 1
ATOM 731 N N . LEU A 1 93 ? 7.087 4.189 -10.121 1.00 87.75 93 LEU A N 1
ATOM 732 C CA . LEU A 1 93 ? 5.931 4.464 -9.261 1.00 87.75 93 LEU A CA 1
ATOM 733 C C . LEU A 1 93 ? 6.221 5.573 -8.238 1.00 87.75 93 LEU A C 1
ATOM 735 O O . LEU A 1 93 ? 5.333 6.362 -7.913 1.00 87.75 93 LEU A O 1
ATOM 739 N N . ILE A 1 94 ? 7.466 5.663 -7.760 1.00 86.75 94 ILE A N 1
ATOM 740 C CA . ILE A 1 94 ? 7.923 6.763 -6.901 1.00 86.75 94 ILE A CA 1
ATOM 741 C C . ILE A 1 94 ? 8.070 8.053 -7.718 1.00 86.75 94 ILE A C 1
ATOM 743 O O . ILE A 1 94 ? 7.580 9.101 -7.298 1.00 86.75 94 ILE A O 1
ATOM 747 N N . ALA A 1 95 ? 8.699 7.989 -8.896 1.00 85.75 95 ALA A N 1
ATOM 748 C CA . ALA A 1 95 ? 8.902 9.149 -9.766 1.00 85.75 95 ALA A CA 1
ATOM 749 C C . ALA A 1 95 ? 7.575 9.771 -10.235 1.00 85.75 95 ALA A C 1
ATOM 751 O O . ALA A 1 95 ? 7.428 10.991 -10.257 1.00 85.75 95 ALA A O 1
ATOM 752 N N . SER A 1 96 ? 6.583 8.931 -10.539 1.00 81.69 96 SER A N 1
ATOM 753 C CA . SER A 1 96 ? 5.216 9.342 -10.888 1.00 81.69 96 SER A CA 1
ATOM 754 C C . SER A 1 96 ? 4.359 9.741 -9.681 1.00 81.69 96 SER A C 1
ATOM 756 O O . SER A 1 96 ? 3.186 10.054 -9.850 1.00 81.69 96 SER A O 1
ATOM 758 N N . LYS A 1 97 ? 4.918 9.746 -8.459 1.00 83.00 97 LYS A N 1
ATOM 759 C CA . LYS A 1 97 ? 4.226 10.074 -7.198 1.00 83.00 97 LYS A CA 1
ATOM 760 C C . LYS A 1 97 ? 2.977 9.223 -6.915 1.00 83.00 97 LYS A C 1
ATOM 762 O O . LYS A 1 97 ? 2.190 9.569 -6.038 1.00 83.00 97 LYS A O 1
ATOM 767 N N . LEU A 1 98 ? 2.817 8.088 -7.600 1.00 83.94 98 LEU A N 1
ATOM 768 C CA . LEU A 1 98 ? 1.725 7.139 -7.367 1.00 83.94 98 LEU A CA 1
ATOM 769 C C . LEU A 1 98 ? 1.917 6.373 -6.055 1.00 83.94 98 LEU A C 1
ATOM 771 O O . LEU A 1 98 ? 0.950 5.939 -5.430 1.00 83.94 98 LEU A O 1
ATOM 775 N N . ILE A 1 99 ? 3.171 6.205 -5.625 1.00 86.12 99 ILE A N 1
ATOM 776 C CA . ILE A 1 99 ? 3.522 5.558 -4.364 1.00 86.12 99 ILE A CA 1
ATOM 777 C C . ILE A 1 99 ? 4.537 6.413 -3.608 1.00 86.12 99 ILE A C 1
ATOM 779 O O . ILE A 1 99 ? 5.574 6.802 -4.140 1.00 86.12 99 ILE A O 1
ATOM 783 N N . THR A 1 100 ? 4.280 6.636 -2.321 1.00 84.12 100 THR A N 1
ATOM 784 C CA . THR A 1 100 ? 5.259 7.223 -1.400 1.00 84.12 100 THR A CA 1
ATOM 785 C C . THR A 1 100 ? 6.043 6.115 -0.689 1.00 84.12 100 THR A C 1
ATOM 787 O O . THR A 1 100 ? 5.419 5.175 -0.175 1.00 84.12 100 THR A O 1
ATOM 790 N N . PRO A 1 101 ? 7.387 6.198 -0.629 1.00 80.38 101 PRO A N 1
ATOM 791 C CA . PRO A 1 101 ? 8.199 5.300 0.186 1.00 80.38 101 PRO A CA 1
ATOM 792 C C . PRO A 1 101 ? 7.749 5.336 1.645 1.00 80.38 101 PRO A C 1
ATOM 794 O O . PRO A 1 101 ? 7.429 6.399 2.179 1.00 80.38 101 PRO A O 1
ATOM 797 N N . MET A 1 102 ? 7.724 4.179 2.304 1.00 75.56 102 MET A N 1
ATOM 798 C CA . MET A 1 102 ? 7.321 4.127 3.705 1.00 75.56 102 MET A CA 1
ATOM 799 C C . MET A 1 102 ? 8.509 4.365 4.641 1.00 75.56 102 MET A C 1
ATOM 801 O O . MET A 1 102 ? 9.605 3.850 4.382 1.00 75.56 102 MET A O 1
ATOM 805 N N . PRO A 1 103 ? 8.294 5.077 5.767 1.00 68.75 103 PRO A N 1
ATOM 806 C CA . PRO A 1 103 ? 9.312 5.198 6.800 1.00 68.75 103 PRO A CA 1
ATOM 807 C C . PRO A 1 103 ? 9.705 3.808 7.331 1.00 68.75 103 PRO A C 1
ATOM 809 O O . PRO A 1 103 ? 8.913 2.854 7.241 1.00 68.75 103 PRO A O 1
ATOM 812 N N . PRO A 1 104 ? 10.924 3.664 7.879 1.00 64.81 104 PRO A N 1
ATOM 813 C CA . PRO A 1 104 ? 11.357 2.403 8.459 1.00 64.81 104 PRO A CA 1
ATOM 814 C C . PRO A 1 104 ? 10.402 2.010 9.580 1.00 64.81 104 PRO A C 1
ATOM 816 O O . PRO A 1 104 ? 10.093 2.805 10.467 1.00 64.81 104 PRO A O 1
ATOM 819 N N . LYS A 1 105 ? 9.960 0.751 9.575 1.00 61.38 105 LYS A N 1
ATOM 820 C CA . LYS A 1 105 ? 9.419 0.160 10.801 1.00 61.38 105 LYS A CA 1
ATOM 821 C C . LYS A 1 105 ? 10.578 -0.052 11.780 1.00 61.38 105 LYS A C 1
ATOM 823 O O . LYS A 1 105 ? 11.662 -0.419 11.320 1.00 61.38 105 LYS A O 1
ATOM 828 N N . PRO A 1 106 ? 10.360 0.119 13.097 1.00 57.56 106 PRO A N 1
ATOM 829 C CA . PRO A 1 106 ? 11.371 -0.221 14.091 1.00 57.56 106 PRO A CA 1
ATOM 830 C C . PRO A 1 106 ? 11.855 -1.658 13.861 1.00 57.56 106 PRO A C 1
ATOM 832 O O . PRO A 1 106 ? 11.060 -2.551 13.537 1.00 57.56 106 PRO A O 1
ATOM 835 N N . ALA A 1 107 ? 13.173 -1.844 13.947 1.00 55.88 107 ALA A N 1
ATOM 836 C CA . ALA A 1 107 ? 13.826 -3.111 13.660 1.00 55.88 107 ALA A CA 1
ATOM 837 C C . ALA A 1 107 ? 13.208 -4.222 14.518 1.00 55.88 107 ALA A C 1
ATOM 839 O O . ALA A 1 107 ? 13.085 -4.092 15.733 1.00 55.88 107 ALA A O 1
ATOM 840 N N . ASN A 1 108 ? 12.798 -5.315 13.878 1.00 55.31 108 ASN A N 1
ATOM 841 C CA . ASN A 1 108 ? 12.445 -6.524 14.606 1.00 55.31 108 ASN A CA 1
ATOM 842 C C . ASN A 1 108 ? 13.725 -7.369 14.715 1.00 55.31 108 ASN A C 1
ATOM 844 O O . ASN A 1 108 ? 14.280 -7.701 13.664 1.00 55.31 108 ASN A O 1
ATOM 848 N N . PRO A 1 109 ? 14.167 -7.743 15.928 1.00 56.28 109 PRO A N 1
ATOM 849 C CA . PRO A 1 109 ? 15.369 -8.554 16.130 1.00 56.28 109 PRO A CA 1
ATOM 850 C C . PRO A 1 109 ? 15.319 -9.944 15.467 1.00 56.28 109 PRO A C 1
ATOM 852 O O . PRO A 1 109 ? 16.341 -10.607 15.361 1.00 56.28 109 PRO A O 1
ATOM 855 N N . GLN A 1 110 ? 14.150 -10.384 14.996 1.00 57.62 110 GLN A N 1
ATOM 856 C CA . GLN A 1 110 ? 13.910 -11.688 14.370 1.00 57.62 110 GLN A CA 1
ATOM 857 C C . GLN A 1 110 ? 13.871 -11.631 12.826 1.00 57.62 110 GLN A C 1
ATOM 859 O O . GLN A 1 110 ? 13.324 -12.521 12.177 1.00 57.62 110 GLN A O 1
ATOM 864 N N . ALA A 1 111 ? 14.366 -10.548 12.218 1.00 55.28 111 ALA A N 1
ATOM 865 C CA . ALA A 1 111 ? 14.370 -10.372 10.768 1.00 55.28 111 ALA A CA 1
ATOM 866 C C . ALA A 1 111 ? 15.431 -11.256 10.071 1.00 55.28 111 ALA A C 1
ATOM 868 O O . ALA A 1 111 ? 16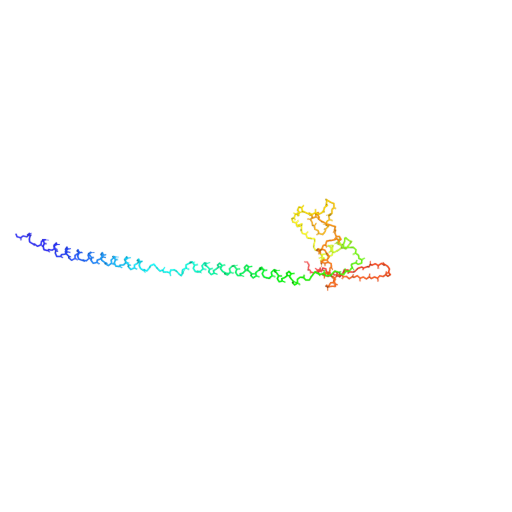.567 -11.314 10.539 1.00 55.28 111 ALA A O 1
ATOM 869 N N . PRO A 1 112 ? 15.091 -11.930 8.957 1.00 52.50 112 PRO A N 1
ATOM 870 C CA . PRO A 1 112 ? 16.017 -12.819 8.268 1.00 52.50 112 PRO A CA 1
ATOM 871 C C . PRO A 1 112 ? 17.093 -12.037 7.499 1.00 52.50 112 PRO A C 1
ATOM 873 O O . PRO A 1 112 ? 16.761 -11.179 6.685 1.00 52.50 112 PRO A O 1
ATOM 876 N N . GLY A 1 113 ? 18.357 -12.416 7.728 1.00 56.50 113 GLY A N 1
ATOM 877 C CA . GLY A 1 113 ? 19.524 -12.178 6.867 1.00 56.50 113 GLY A CA 1
ATOM 878 C C . GLY A 1 113 ? 20.056 -10.732 6.796 1.00 56.50 113 GLY A C 1
ATOM 879 O O . GLY A 1 113 ? 19.291 -9.820 6.496 1.00 56.50 113 GLY A O 1
ATOM 880 N N . PRO A 1 114 ? 21.371 -10.499 6.984 1.00 58.84 114 PRO A N 1
ATOM 881 C CA . PRO A 1 114 ? 21.972 -9.158 6.940 1.00 58.84 114 PRO A CA 1
ATOM 882 C C . PRO A 1 114 ? 21.893 -8.459 5.565 1.00 58.84 114 PRO A C 1
ATOM 884 O O . PRO A 1 114 ? 22.026 -7.239 5.508 1.00 58.84 114 PRO A O 1
ATOM 887 N N . ASP A 1 115 ? 21.606 -9.193 4.482 1.00 62.06 115 ASP A N 1
ATOM 888 C CA . ASP A 1 115 ? 21.724 -8.686 3.103 1.00 62.06 115 ASP A CA 1
ATOM 889 C C . ASP A 1 115 ? 20.382 -8.367 2.410 1.00 62.06 115 ASP A C 1
ATOM 891 O O . ASP A 1 115 ? 20.355 -7.839 1.298 1.00 62.06 115 ASP A O 1
ATOM 895 N N . ALA A 1 116 ? 19.238 -8.662 3.040 1.00 65.81 116 ALA A N 1
ATOM 896 C CA . ALA A 1 116 ? 17.923 -8.464 2.425 1.00 65.81 116 ALA A CA 1
ATOM 897 C C . ALA A 1 116 ? 17.378 -7.046 2.687 1.00 65.81 116 ALA A C 1
ATOM 899 O O . ALA A 1 116 ? 16.683 -6.794 3.680 1.00 65.81 116 ALA A O 1
ATOM 900 N N . ARG A 1 117 ? 17.677 -6.112 1.776 1.00 75.25 117 ARG A N 1
ATOM 901 C CA . ARG A 1 117 ? 17.205 -4.718 1.826 1.00 75.25 117 ARG A CA 1
ATOM 902 C C . ARG A 1 117 ? 15.970 -4.510 0.947 1.00 75.25 117 ARG A C 1
ATOM 904 O O . ARG A 1 117 ? 15.984 -4.801 -0.246 1.00 75.25 117 ARG A O 1
ATOM 911 N N . CYS A 1 118 ? 14.922 -3.935 1.530 1.00 81.69 118 CYS A N 1
ATOM 912 C CA . CYS A 1 118 ? 13.737 -3.506 0.794 1.00 81.69 118 CYS A CA 1
ATOM 913 C C . CYS A 1 118 ? 13.850 -2.015 0.471 1.00 81.69 118 CYS A C 1
ATOM 915 O O . CYS A 1 118 ? 13.893 -1.189 1.378 1.00 81.69 118 CYS A O 1
ATOM 917 N N . GLU A 1 119 ? 13.866 -1.660 -0.812 1.00 80.94 119 GLU A N 1
ATOM 918 C CA . GLU A 1 119 ? 13.967 -0.263 -1.265 1.00 80.94 119 GLU A CA 1
ATOM 919 C C . GLU A 1 119 ? 12.697 0.547 -0.973 1.00 80.94 119 GLU A C 1
ATOM 921 O O . GLU A 1 119 ? 12.748 1.767 -0.841 1.00 80.94 119 GLU A O 1
ATOM 926 N N . TYR A 1 120 ? 11.556 -0.129 -0.808 1.00 80.81 120 TYR A N 1
ATOM 927 C CA . TYR A 1 120 ? 10.287 0.518 -0.479 1.00 80.81 120 TYR A CA 1
ATOM 928 C C . TYR A 1 120 ? 10.215 1.016 0.979 1.00 80.81 120 TYR A C 1
ATOM 930 O O . TYR A 1 120 ? 9.450 1.932 1.290 1.00 80.81 120 TYR A O 1
ATOM 938 N N . HIS A 1 121 ? 11.017 0.432 1.876 1.00 82.31 121 HIS A N 1
ATOM 939 C CA . HIS A 1 121 ? 11.119 0.835 3.277 1.00 82.31 121 HIS A CA 1
ATOM 940 C C . HIS A 1 121 ? 12.456 1.539 3.519 1.00 82.31 121 HIS A C 1
ATOM 942 O O . HIS A 1 121 ? 13.511 0.914 3.435 1.00 82.31 121 HIS A O 1
ATOM 948 N N . ILE A 1 122 ? 12.421 2.825 3.879 1.00 67.88 122 ILE A N 1
ATOM 949 C CA . ILE A 1 122 ? 13.622 3.642 4.118 1.00 67.88 122 ILE A CA 1
ATOM 950 C C . ILE A 1 122 ? 14.361 3.115 5.363 1.00 67.88 122 ILE A C 1
ATOM 952 O O . ILE A 1 122 ? 14.125 3.588 6.460 1.00 67.88 122 ILE A O 1
ATOM 956 N N . GLY A 1 123 ? 15.229 2.106 5.228 1.00 60.50 123 GLY A N 1
ATOM 957 C CA . GLY A 1 123 ? 16.056 1.572 6.326 1.00 60.50 123 GLY A CA 1
ATOM 958 C C . GLY A 1 123 ? 15.649 0.206 6.900 1.00 60.50 123 GLY A C 1
ATOM 959 O O . GLY A 1 123 ? 16.113 -0.157 7.976 1.00 60.50 123 GLY A O 1
ATOM 960 N N . GLY A 1 124 ? 14.799 -0.572 6.222 1.00 56.84 124 GLY A N 1
ATOM 961 C CA . GLY A 1 124 ? 14.399 -1.905 6.697 1.00 56.84 124 GLY A CA 1
ATOM 962 C C . GLY A 1 124 ? 15.192 -3.052 6.063 1.00 56.84 124 GLY A C 1
ATOM 963 O O . GLY A 1 124 ? 14.860 -3.469 4.954 1.00 56.84 124 GLY A O 1
ATOM 964 N N . ILE A 1 125 ? 16.174 -3.614 6.780 1.00 59.25 125 ILE A N 1
ATOM 965 C CA . ILE A 1 125 ? 16.763 -4.931 6.459 1.00 59.25 125 ILE A CA 1
ATOM 966 C C . ILE A 1 125 ? 15.823 -5.997 7.015 1.00 59.25 125 ILE A C 1
ATOM 968 O O . ILE A 1 125 ? 15.796 -6.197 8.227 1.00 59.25 125 ILE A O 1
ATOM 972 N N . ARG A 1 126 ? 14.987 -6.604 6.163 1.00 66.69 126 ARG A N 1
ATOM 973 C CA . ARG A 1 126 ? 14.036 -7.666 6.567 1.00 66.69 126 ARG A CA 1
ATOM 974 C C . ARG A 1 126 ? 13.587 -8.584 5.418 1.00 66.69 126 ARG A C 1
ATOM 976 O O . ARG A 1 126 ? 13.084 -9.661 5.713 1.00 66.69 126 ARG A O 1
ATOM 983 N N . HIS A 1 127 ? 13.634 -8.131 4.160 1.00 79.00 127 HIS A N 1
ATOM 984 C CA . HIS A 1 127 ? 13.164 -8.855 2.962 1.00 79.00 127 HIS A CA 1
ATOM 985 C C . HIS A 1 127 ? 13.585 -8.126 1.669 1.00 79.00 127 HIS A C 1
ATOM 987 O O . HIS A 1 127 ? 13.898 -6.937 1.711 1.00 79.00 127 HIS A O 1
ATOM 993 N N . TRP A 1 128 ? 13.538 -8.815 0.523 1.00 82.25 128 TRP A N 1
ATOM 994 C CA . TRP A 1 128 ? 13.750 -8.224 -0.805 1.00 82.25 128 TRP A CA 1
ATOM 995 C C . TRP A 1 128 ? 12.546 -7.398 -1.264 1.00 82.25 128 TRP A C 1
ATOM 997 O O . TRP A 1 128 ? 11.404 -7.719 -0.940 1.00 82.25 128 TRP A O 1
ATOM 1007 N N . THR A 1 129 ? 12.772 -6.377 -2.095 1.00 83.31 129 THR A N 1
ATOM 1008 C CA . THR A 1 129 ? 11.702 -5.524 -2.648 1.00 83.31 129 THR A CA 1
ATOM 1009 C C . THR A 1 129 ? 10.589 -6.323 -3.346 1.00 83.31 129 THR A C 1
ATOM 1011 O O . THR A 1 129 ? 9.413 -6.001 -3.183 1.00 83.31 129 THR A O 1
ATOM 1014 N N . ASN A 1 130 ? 10.928 -7.402 -4.060 1.00 83.31 130 ASN A N 1
ATOM 1015 C CA . ASN A 1 130 ? 9.950 -8.256 -4.752 1.00 83.31 130 ASN A CA 1
ATOM 1016 C C . ASN A 1 130 ? 9.010 -9.008 -3.797 1.00 83.31 130 ASN A C 1
ATOM 1018 O O . ASN A 1 130 ? 7.848 -9.240 -4.131 1.00 83.31 130 ASN A O 1
ATOM 1022 N N . ASP A 1 131 ? 9.481 -9.310 -2.588 1.00 81.44 131 ASP A N 1
ATOM 1023 C CA . ASP A 1 131 ? 8.716 -10.011 -1.554 1.00 81.44 131 ASP A CA 1
ATOM 1024 C C . ASP A 1 131 ? 7.999 -9.045 -0.601 1.00 81.44 131 ASP A C 1
ATOM 1026 O O . ASP A 1 131 ? 7.354 -9.458 0.368 1.00 81.44 131 ASP A O 1
ATOM 1030 N N . CYS A 1 132 ? 8.092 -7.736 -0.853 1.00 84.31 132 CYS A N 1
ATOM 1031 C CA . CYS A 1 132 ? 7.492 -6.739 0.012 1.00 84.31 132 CYS A CA 1
ATOM 1032 C C . CYS A 1 132 ? 5.964 -6.805 -0.048 1.00 84.31 132 CYS A C 1
ATOM 1034 O O . CYS A 1 132 ? 5.319 -6.330 -0.984 1.00 84.31 132 CYS A O 1
ATOM 1036 N N . TYR A 1 133 ? 5.369 -7.341 1.017 1.00 83.75 133 TYR A N 1
ATOM 1037 C CA . TYR A 1 133 ? 3.918 -7.465 1.145 1.00 83.75 133 TYR A CA 1
ATOM 1038 C C . TYR A 1 133 ? 3.192 -6.121 0.995 1.00 83.75 133 TYR A C 1
ATOM 1040 O O . TYR A 1 133 ? 2.151 -6.047 0.348 1.00 83.75 133 TYR A O 1
ATOM 1048 N N . HIS A 1 134 ? 3.749 -5.044 1.553 1.00 84.50 134 HIS A N 1
ATOM 1049 C CA . HIS A 1 134 ? 3.130 -3.721 1.467 1.00 84.50 134 HIS A CA 1
ATOM 1050 C C . HIS A 1 134 ? 3.199 -3.149 0.049 1.00 84.50 134 HIS A C 1
ATOM 1052 O O . HIS A 1 134 ? 2.224 -2.559 -0.409 1.00 84.50 134 HIS A O 1
ATOM 1058 N N . LEU A 1 135 ? 4.320 -3.356 -0.650 1.00 87.75 135 LEU A N 1
ATOM 1059 C CA . LEU A 1 135 ? 4.466 -2.934 -2.040 1.00 87.75 135 LEU A CA 1
ATOM 1060 C C . LEU A 1 135 ? 3.464 -3.665 -2.937 1.00 87.75 135 LEU A C 1
ATOM 1062 O O . LEU A 1 135 ? 2.793 -3.029 -3.741 1.00 87.75 135 LEU A O 1
ATOM 1066 N N . ARG A 1 136 ? 3.293 -4.980 -2.748 1.00 88.06 136 ARG A N 1
ATOM 1067 C CA . ARG A 1 136 ? 2.309 -5.774 -3.503 1.00 88.06 136 ARG A CA 1
ATOM 1068 C C . ARG A 1 136 ? 0.879 -5.272 -3.315 1.00 88.06 136 ARG A C 1
ATOM 1070 O O . ARG A 1 136 ? 0.143 -5.188 -4.289 1.00 88.06 136 ARG A O 1
ATOM 1077 N N . HIS A 1 137 ? 0.501 -4.890 -2.093 1.00 88.06 137 HIS A N 1
ATOM 1078 C CA . HIS A 1 137 ? -0.803 -4.261 -1.834 1.00 88.06 137 HIS A CA 1
ATOM 1079 C C . HIS A 1 137 ? -0.969 -2.942 -2.569 1.00 88.06 137 HIS A C 1
ATOM 1081 O O . HIS A 1 137 ? -1.994 -2.747 -3.205 1.00 88.06 137 HIS A O 1
ATOM 1087 N N . ARG A 1 138 ? 0.044 -2.071 -2.540 1.00 89.12 138 ARG A N 1
ATOM 1088 C CA . ARG A 1 138 ? -0.019 -0.797 -3.263 1.00 89.12 138 ARG A CA 1
ATOM 1089 C C . ARG A 1 138 ? -0.105 -0.984 -4.770 1.00 89.12 138 ARG A C 1
ATOM 1091 O O . ARG A 1 138 ? -0.888 -0.298 -5.408 1.00 89.12 138 ARG A O 1
ATOM 1098 N N . ILE A 1 139 ? 0.658 -1.917 -5.334 1.00 89.19 139 ILE A N 1
ATOM 1099 C CA . ILE A 1 139 ? 0.573 -2.243 -6.762 1.00 89.19 139 ILE A CA 1
ATOM 1100 C C . ILE A 1 139 ? -0.830 -2.759 -7.104 1.00 89.19 139 ILE A C 1
ATOM 1102 O O . ILE A 1 139 ? -1.399 -2.317 -8.096 1.00 89.19 139 ILE A O 1
ATOM 1106 N N . GLN A 1 140 ? -1.409 -3.630 -6.271 1.00 89.12 140 GLN A N 1
ATOM 1107 C CA . GLN A 1 140 ? -2.776 -4.106 -6.481 1.00 89.12 140 GLN A CA 1
ATOM 1108 C C . GLN A 1 140 ? -3.802 -2.972 -6.374 1.00 89.12 140 GLN A C 1
ATOM 1110 O O . GLN A 1 140 ? -4.683 -2.892 -7.213 1.00 89.12 140 GLN A O 1
ATOM 1115 N N . ASP A 1 141 ? -3.661 -2.045 -5.422 1.00 89.75 141 ASP A N 1
ATOM 1116 C CA . ASP A 1 141 ? -4.527 -0.859 -5.356 1.00 89.75 141 ASP A CA 1
ATOM 1117 C C . ASP A 1 141 ? -4.446 -0.041 -6.657 1.00 89.75 141 ASP A C 1
ATOM 1119 O O . ASP A 1 141 ? -5.465 0.392 -7.185 1.00 89.75 141 ASP A O 1
ATOM 1123 N N . LEU A 1 142 ? -3.244 0.143 -7.216 1.00 90.38 142 LEU A N 1
ATOM 1124 C CA . LEU A 1 142 ? -3.075 0.857 -8.486 1.00 90.38 142 LEU A CA 1
ATOM 1125 C C . LEU A 1 142 ? -3.717 0.127 -9.671 1.00 90.38 142 LEU A C 1
ATOM 1127 O O . LEU A 1 142 ? -4.214 0.793 -10.581 1.00 90.38 142 LEU A O 1
ATOM 1131 N N . LEU A 1 143 ? -3.709 -1.208 -9.671 1.00 89.25 143 LEU A N 1
ATOM 1132 C CA . LEU A 1 143 ? -4.406 -2.021 -10.672 1.00 89.25 143 LEU A CA 1
ATOM 1133 C C . LEU A 1 143 ? -5.923 -1.895 -10.521 1.00 89.25 143 LEU A C 1
ATOM 1135 O O . LEU A 1 143 ? -6.615 -1.618 -11.500 1.00 89.25 143 LEU A O 1
ATOM 1139 N N . ASP A 1 144 ? -6.423 -2.010 -9.292 1.00 87.56 144 ASP A N 1
ATOM 1140 C CA . ASP A 1 144 ? -7.848 -1.923 -8.973 1.00 87.56 144 ASP A CA 1
ATOM 1141 C C . ASP A 1 144 ? -8.414 -0.532 -9.323 1.00 87.56 144 ASP A C 1
ATOM 1143 O O . ASP A 1 144 ? -9.528 -0.411 -9.835 1.00 87.56 144 ASP A O 1
ATOM 1147 N N . HIS A 1 145 ? -7.622 0.528 -9.128 1.00 87.88 145 HIS A N 1
ATOM 1148 C CA . HIS A 1 145 ? -7.952 1.901 -9.530 1.00 87.88 145 HIS A CA 1
ATOM 1149 C C . HIS A 1 145 ? -7.616 2.227 -10.997 1.00 87.88 145 HIS A C 1
ATOM 1151 O O . HIS A 1 145 ? -7.814 3.364 -11.428 1.00 87.88 145 HIS A O 1
ATOM 1157 N N . GLN A 1 146 ? -7.116 1.262 -11.778 1.00 86.62 146 GLN A N 1
ATOM 1158 C CA . GLN A 1 146 ? -6.723 1.418 -13.187 1.00 86.62 146 GLN A CA 1
ATOM 1159 C C . GLN A 1 146 ? -5.692 2.536 -13.444 1.00 86.62 146 GLN A C 1
ATOM 1161 O O . GLN A 1 146 ? -5.608 3.071 -14.555 1.00 86.62 146 GLN A O 1
ATOM 1166 N N . LEU A 1 147 ? -4.908 2.890 -12.423 1.00 88.06 147 LEU A N 1
ATOM 1167 C CA . LEU A 1 147 ? -3.785 3.827 -12.514 1.00 88.06 147 LEU A CA 1
ATOM 1168 C C . LEU A 1 147 ? -2.530 3.143 -13.062 1.00 88.06 147 LEU A C 1
ATOM 1170 O O . LEU A 1 147 ? -1.687 3.782 -13.687 1.00 88.06 147 LEU A O 1
ATOM 1174 N N . LEU A 1 148 ? -2.434 1.831 -12.864 1.00 88.62 148 LEU A N 1
ATOM 1175 C CA . LEU A 1 148 ? -1.450 0.952 -13.475 1.00 88.62 148 LEU A CA 1
ATOM 1176 C C . LEU A 1 148 ? -2.188 -0.063 -14.350 1.00 88.62 148 LEU A C 1
ATOM 1178 O O . LEU A 1 148 ? -3.232 -0.582 -13.968 1.00 88.62 148 LEU A O 1
ATOM 1182 N N . SER A 1 149 ? -1.650 -0.348 -15.530 1.00 88.19 149 SER A N 1
ATOM 1183 C CA . SER A 1 149 ? -2.198 -1.356 -16.442 1.00 88.19 149 SER A CA 1
ATOM 1184 C C . SER A 1 149 ? -1.071 -2.118 -17.121 1.00 88.19 149 SER A C 1
ATOM 1186 O O . SER A 1 149 ? -0.061 -1.513 -17.481 1.00 88.19 149 SER A O 1
ATOM 1188 N N . PHE A 1 150 ? -1.239 -3.430 -17.287 1.00 87.25 150 PHE A N 1
ATOM 1189 C CA . PHE A 1 150 ? -0.278 -4.297 -17.965 1.00 87.25 150 PHE A CA 1
ATOM 1190 C C . PHE A 1 150 ? -0.820 -4.748 -19.318 1.00 87.25 150 PHE A C 1
ATOM 1192 O O . PHE A 1 150 ? -1.997 -5.082 -19.445 1.00 87.25 150 PHE A O 1
ATOM 1199 N N . TYR A 1 151 ? 0.059 -4.805 -20.313 1.00 86.50 151 TYR A N 1
ATOM 1200 C CA . TYR A 1 151 ? -0.250 -5.268 -21.660 1.00 86.50 151 TYR A CA 1
ATOM 1201 C C . TYR A 1 151 ? 0.800 -6.287 -22.083 1.00 86.50 151 TYR A C 1
ATOM 1203 O O . TYR A 1 151 ? 1.999 -6.057 -21.932 1.00 86.50 151 TYR A O 1
ATOM 1211 N N . LEU A 1 152 ? 0.355 -7.414 -22.629 1.00 85.56 152 LEU A N 1
ATOM 1212 C CA . LEU A 1 152 ? 1.242 -8.427 -23.188 1.00 85.56 152 LEU A CA 1
ATOM 1213 C C . LEU A 1 152 ? 1.290 -8.260 -24.703 1.00 85.56 152 LEU A C 1
ATOM 1215 O O . LEU A 1 152 ? 0.249 -8.185 -25.357 1.00 85.56 152 LEU A O 1
ATOM 1219 N N . ARG A 1 153 ? 2.495 -8.230 -25.272 1.00 83.69 153 ARG A N 1
ATOM 1220 C CA . ARG A 1 153 ? 2.692 -8.286 -26.722 1.00 83.69 153 ARG A CA 1
ATOM 1221 C C . ARG A 1 153 ? 3.693 -9.395 -27.023 1.00 83.69 153 ARG A C 1
ATOM 1223 O O . ARG A 1 153 ? 4.892 -9.247 -26.819 1.00 83.69 153 ARG A O 1
ATOM 1230 N N . GLY A 1 154 ? 3.186 -10.528 -27.505 1.00 83.69 154 GLY A N 1
ATOM 1231 C CA . GLY A 1 154 ? 4.002 -11.724 -27.716 1.00 83.69 154 GLY A CA 1
ATOM 1232 C C . GLY A 1 154 ? 4.487 -12.314 -26.389 1.00 83.69 154 GLY A C 1
ATOM 1233 O O . GLY A 1 154 ? 3.670 -12.640 -25.533 1.00 83.69 154 GLY A O 1
ATOM 1234 N N . ARG A 1 155 ? 5.810 -12.459 -26.230 1.00 81.06 155 ARG A N 1
ATOM 1235 C CA . ARG A 1 155 ? 6.446 -12.912 -24.976 1.00 81.06 155 ARG A CA 1
ATOM 1236 C C . ARG A 1 155 ? 6.853 -11.765 -24.046 1.00 81.06 155 ARG A C 1
ATOM 1238 O O . ARG A 1 155 ? 7.322 -12.033 -22.945 1.00 81.06 155 ARG A O 1
ATOM 1245 N N . ASP A 1 156 ? 6.664 -10.521 -24.478 1.00 82.00 156 ASP A N 1
ATOM 1246 C CA . ASP A 1 156 ? 7.103 -9.342 -23.743 1.00 82.00 156 ASP A CA 1
ATOM 1247 C C . ASP A 1 156 ? 5.931 -8.694 -22.994 1.00 82.00 156 ASP A C 1
ATOM 1249 O O . ASP A 1 156 ? 4.799 -8.630 -23.490 1.00 82.00 156 ASP A O 1
ATOM 1253 N N . ALA A 1 157 ? 6.218 -8.204 -21.788 1.00 83.06 157 ALA A N 1
ATOM 1254 C CA . ALA A 1 157 ? 5.265 -7.511 -20.932 1.00 83.06 157 ALA A CA 1
ATOM 1255 C C . ALA A 1 157 ? 5.574 -6.012 -20.872 1.00 83.06 157 ALA A C 1
ATOM 1257 O O . ALA A 1 157 ? 6.705 -5.605 -20.608 1.00 83.06 157 ALA A O 1
ATOM 1258 N N . TYR A 1 158 ? 4.539 -5.204 -21.072 1.00 83.88 158 TYR A N 1
ATOM 1259 C CA . TYR A 1 158 ? 4.567 -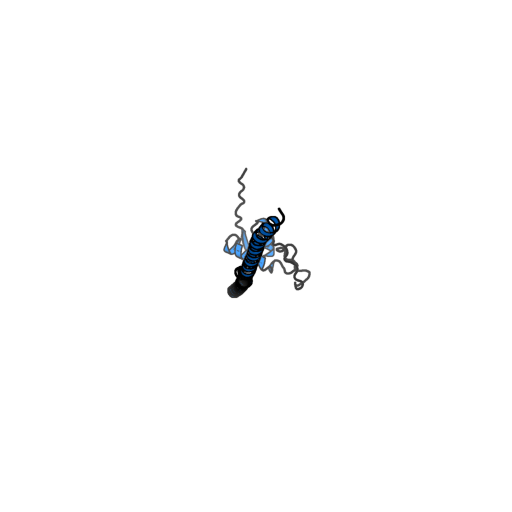3.747 -21.032 1.00 83.88 158 TYR A CA 1
ATOM 1260 C C . TYR A 1 158 ? 3.600 -3.248 -19.960 1.00 83.88 158 TYR A C 1
ATOM 1262 O O . TYR A 1 158 ? 2.673 -3.956 -19.562 1.00 83.88 158 TYR A O 1
ATOM 1270 N N . TYR A 1 159 ? 3.788 -2.012 -19.512 1.00 84.44 159 TYR A N 1
ATOM 1271 C CA . TYR A 1 159 ? 2.875 -1.352 -18.590 1.00 84.44 159 TYR A CA 1
ATOM 1272 C C . TYR A 1 159 ? 2.667 0.103 -18.978 1.00 84.44 159 TYR A C 1
ATOM 1274 O O . TYR A 1 159 ? 3.527 0.723 -19.601 1.00 84.44 159 TYR A O 1
ATOM 1282 N N . ALA A 1 160 ? 1.513 0.640 -18.600 1.00 84.62 160 ALA A N 1
ATOM 1283 C CA . ALA A 1 160 ? 1.225 2.059 -18.695 1.00 84.62 160 ALA A CA 1
ATOM 1284 C C . ALA A 1 160 ? 0.804 2.585 -17.325 1.00 84.62 160 ALA A C 1
ATOM 1286 O O . ALA A 1 160 ? -0.075 2.015 -16.668 1.00 84.62 160 ALA A O 1
ATOM 1287 N N . LEU A 1 161 ? 1.434 3.688 -16.926 1.00 83.81 161 LEU A N 1
ATOM 1288 C CA . LEU A 1 161 ? 1.047 4.480 -15.771 1.00 83.81 161 LEU A CA 1
ATOM 1289 C C . LEU A 1 161 ? 0.118 5.585 -16.258 1.00 83.81 161 LEU A C 1
ATOM 1291 O O . LEU A 1 161 ? 0.522 6.443 -17.044 1.00 83.81 161 LEU A O 1
ATOM 1295 N N . LYS A 1 162 ? -1.127 5.584 -15.789 1.00 77.81 162 LYS A N 1
ATOM 1296 C CA . LYS A 1 162 ? -1.977 6.764 -15.914 1.00 77.81 162 LYS A CA 1
ATOM 1297 C C . LYS A 1 162 ? -1.539 7.728 -14.829 1.00 77.81 162 LYS A C 1
ATOM 1299 O O . LYS A 1 162 ? -2.000 7.657 -13.695 1.00 77.81 162 LYS A O 1
ATOM 1304 N N . ASN A 1 163 ? -0.600 8.594 -15.181 1.00 64.81 163 ASN A N 1
ATOM 1305 C CA . ASN A 1 163 ? -0.259 9.721 -14.338 1.00 64.81 163 ASN A CA 1
ATOM 1306 C C . ASN A 1 163 ? -1.392 10.752 -14.474 1.00 64.81 163 ASN A C 1
ATOM 1308 O O . ASN A 1 163 ? -1.571 11.270 -15.581 1.00 64.81 163 ASN A O 1
ATOM 1312 N N . PRO A 1 164 ? -2.183 11.054 -13.428 1.00 54.19 164 PRO A N 1
ATOM 1313 C CA . PRO A 1 164 ? -2.948 12.288 -13.442 1.00 54.19 164 PRO A CA 1
ATOM 1314 C C . PRO A 1 164 ? -1.922 13.416 -13.557 1.00 54.19 164 PRO A C 1
ATOM 1316 O O . PRO A 1 164 ? -1.113 13.630 -12.656 1.00 54.19 164 PRO A O 1
ATOM 1319 N N . CYS A 1 165 ? -1.874 14.053 -14.728 1.00 42.41 165 CYS A N 1
ATOM 1320 C CA . CYS A 1 165 ? -0.936 15.136 -14.983 1.00 42.41 165 CYS A CA 1
ATOM 1321 C C . CYS A 1 165 ? -1.031 16.185 -13.860 1.00 42.41 165 CYS A C 1
ATOM 1323 O O . CYS A 1 165 ? -2.134 16.461 -13.378 1.00 42.41 165 CYS A O 1
ATOM 1325 N N . PRO A 1 166 ? 0.105 16.777 -13.455 1.00 45.12 166 PRO A N 1
ATOM 1326 C CA . PRO A 1 166 ? 0.122 17.832 -12.459 1.00 45.12 166 PRO A CA 1
ATOM 1327 C C . PRO A 1 166 ? -0.670 19.017 -13.008 1.00 45.12 166 PRO A C 1
ATOM 1329 O O . PRO A 1 166 ? -0.446 19.444 -14.142 1.00 45.12 166 PRO A O 1
ATOM 1332 N N . SER A 1 167 ? -1.583 19.556 -12.209 1.00 36.75 167 SER A N 1
ATOM 1333 C CA . SER A 1 167 ? -2.129 20.887 -12.439 1.00 36.75 167 SER A CA 1
ATOM 1334 C C . SER A 1 167 ? -0.978 21.897 -12.351 1.00 36.75 167 SER A C 1
ATOM 1336 O O . SER A 1 167 ? -0.628 22.366 -11.273 1.00 36.75 167 SER A O 1
ATOM 1338 N N . LEU A 1 168 ? -0.332 22.166 -13.488 1.00 48.72 168 LEU A N 1
ATOM 1339 C CA . LEU A 1 168 ? 0.402 23.401 -13.737 1.00 48.72 168 LEU A CA 1
ATOM 1340 C C . LEU A 1 168 ? -0.603 24.411 -14.287 1.00 48.72 168 LEU A C 1
ATOM 1342 O O . LEU A 1 168 ? -0.822 24.483 -15.492 1.00 48.72 168 LEU A O 1
ATOM 1346 N N . GLN A 1 169 ? -1.248 25.085 -13.349 1.00 45.59 169 GLN A N 1
ATOM 1347 C CA . GLN A 1 169 ? -2.015 26.332 -13.386 1.00 45.59 169 GLN A CA 1
ATOM 1348 C C . GLN A 1 169 ? -2.261 26.523 -11.883 1.00 45.59 169 GLN A C 1
ATOM 1350 O O . GLN A 1 169 ? -2.906 25.678 -11.275 1.00 45.59 169 GLN A O 1
ATOM 1355 N N . ASP A 1 170 ? -1.473 27.335 -11.186 1.00 41.56 170 ASP A N 1
ATOM 1356 C CA . ASP A 1 170 ? -1.619 28.787 -11.219 1.00 41.56 170 ASP A CA 1
ATOM 1357 C C . ASP A 1 170 ? -0.273 29.540 -11.253 1.00 41.56 170 ASP A C 1
ATOM 1359 O O . ASP A 1 170 ? 0.778 28.998 -10.904 1.00 41.56 170 ASP A O 1
ATOM 1363 N N . GLU A 1 171 ? -0.377 30.769 -11.757 1.00 38.94 171 GLU A N 1
ATOM 1364 C CA . GLU A 1 171 ? 0.641 31.754 -12.160 1.00 38.94 171 GLU A CA 1
ATOM 1365 C C . GLU A 1 171 ? 1.684 32.160 -11.106 1.00 38.94 171 GLU A C 1
ATOM 1367 O O . GLU A 1 171 ? 1.362 32.211 -9.896 1.00 38.94 171 GLU A O 1
#

Sequence (171 aa):
MNQGWDAIVTTVFGADSQRKNQKAEEVQKILEERAGSEEAAAPDQSELTHMMRELEQLKGQMKMMVQLMTAMVKKKREFDPLPILPSRLLPELIASKLITPMPPKPANPQAPGPDARCEYHIGGIRHWTNDCYHLRHRIQDLLDHQLLSFYLRGRDAYYALKNPCPSLQDE